Protein AF-A0A2G6C531-F1 (afdb_monomer)

Foldseek 3Di:
DVVVVVLLVVVVVVCVVCVVFKDWPDRFDDPDPDTDTDIDGD

pLDDT: mean 87.4, std 10.51, range [55.81, 94.56]

Structure (mmCIF, N/CA/C/O backbone):
data_AF-A0A2G6C531-F1
#
_entry.id   AF-A0A2G6C531-F1
#
loop_
_atom_site.group_PDB
_atom_site.id
_atom_site.type_symbol
_atom_site.label_atom_id
_atom_site.label_alt_id
_atom_site.label_comp_id
_atom_site.label_asym_id
_atom_site.label_entity_id
_atom_site.label_seq_id
_atom_site.pdbx_PDB_ins_code
_atom_site.Cartn_x
_atom_site.Cartn_y
_atom_site.Cartn_z
_atom_site.occupancy
_atom_site.B_iso_or_equiv
_atom_site.auth_seq_id
_atom_site.auth_comp_id
_atom_site.auth_asym_id
_atom_site.auth_atom_id
_atom_site.pdbx_PDB_model_num
ATOM 1 N N . MET A 1 1 ? 6.279 2.478 -20.688 1.00 56.12 1 MET A N 1
ATOM 2 C CA . MET A 1 1 ? 5.725 3.012 -19.422 1.00 56.12 1 MET A CA 1
ATOM 3 C C . MET A 1 1 ? 4.966 1.968 -18.592 1.00 56.12 1 MET A C 1
ATOM 5 O O . MET A 1 1 ? 4.833 2.196 -17.405 1.00 56.12 1 MET A O 1
ATOM 9 N N . ALA A 1 2 ? 4.625 0.788 -19.128 1.00 55.81 2 ALA A N 1
ATOM 10 C CA . ALA A 1 2 ? 3.865 -0.266 -18.434 1.00 55.81 2 ALA A CA 1
ATOM 11 C C . ALA A 1 2 ? 4.493 -0.875 -17.153 1.00 55.81 2 ALA A C 1
ATOM 13 O O . ALA A 1 2 ? 3.780 -1.428 -16.324 1.00 55.81 2 ALA A O 1
ATOM 14 N N . HIS A 1 3 ? 5.816 -0.795 -16.957 1.00 56.12 3 HIS A N 1
ATOM 15 C CA . HIS A 1 3 ? 6.462 -1.370 -15.761 1.00 56.12 3 HIS A CA 1
ATOM 16 C C . HIS A 1 3 ? 6.285 -0.517 -14.499 1.00 56.12 3 HIS A C 1
ATOM 18 O O . HIS A 1 3 ? 6.425 -1.037 -13.396 1.00 56.12 3 HIS A O 1
ATOM 24 N N . LYS A 1 4 ? 6.011 0.788 -14.650 1.00 58.53 4 LYS A N 1
ATOM 25 C CA . LYS A 1 4 ? 5.729 1.653 -13.498 1.00 58.53 4 LYS A CA 1
ATOM 26 C C . LYS A 1 4 ? 4.360 1.299 -12.920 1.00 58.53 4 LYS A C 1
ATOM 28 O O . LYS A 1 4 ? 4.251 1.125 -11.715 1.00 58.53 4 LYS A O 1
ATOM 33 N N . ASP A 1 5 ? 3.378 1.071 -13.785 1.00 75.56 5 ASP A N 1
ATOM 34 C CA . ASP A 1 5 ? 1.987 0.831 -13.391 1.00 75.56 5 ASP A CA 1
ATOM 35 C C . ASP A 1 5 ? 1.808 -0.484 -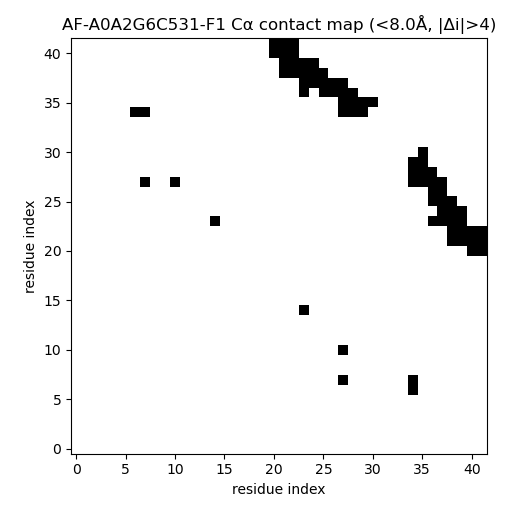12.616 1.00 75.56 5 ASP A C 1
ATOM 37 O O . ASP A 1 5 ? 1.133 -0.497 -11.590 1.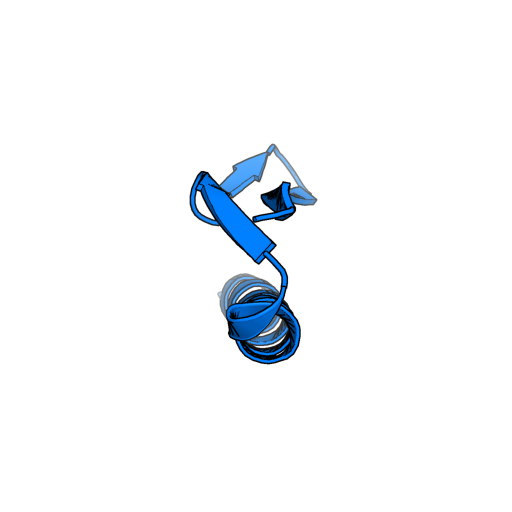00 75.56 5 ASP A O 1
ATOM 41 N N . LEU A 1 6 ? 2.501 -1.561 -13.016 1.00 86.56 6 LEU A N 1
ATOM 42 C CA . LEU A 1 6 ? 2.423 -2.853 -12.318 1.00 86.56 6 LEU A CA 1
ATOM 43 C C . LE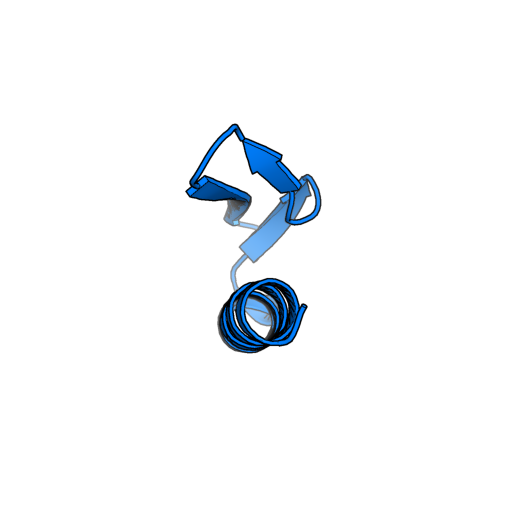U A 1 6 ? 2.952 -2.782 -10.876 1.00 86.56 6 LEU A C 1
ATOM 45 O O . LEU A 1 6 ? 2.387 -3.396 -9.975 1.00 86.56 6 LEU A O 1
ATOM 49 N N . GLY A 1 7 ? 4.033 -2.031 -10.643 1.00 86.81 7 GLY A N 1
ATOM 50 C CA . GLY A 1 7 ? 4.588 -1.862 -9.298 1.00 86.81 7 GLY A CA 1
ATOM 51 C C . GLY A 1 7 ? 3.612 -1.148 -8.364 1.00 86.81 7 GLY A C 1
ATOM 52 O O . GLY A 1 7 ? 3.423 -1.577 -7.227 1.00 86.81 7 GLY A O 1
ATOM 53 N N . TYR A 1 8 ? 2.955 -0.096 -8.859 1.00 89.94 8 TYR A N 1
ATOM 54 C CA . TYR A 1 8 ? 1.928 0.618 -8.101 1.00 89.94 8 TYR A CA 1
ATOM 55 C C . TYR A 1 8 ? 0.698 -0.253 -7.842 1.00 89.94 8 TYR A C 1
ATOM 57 O O . TYR A 1 8 ? 0.215 -0.270 -6.715 1.00 89.94 8 TYR A O 1
ATOM 65 N N . GLU A 1 9 ? 0.239 -1.024 -8.830 1.0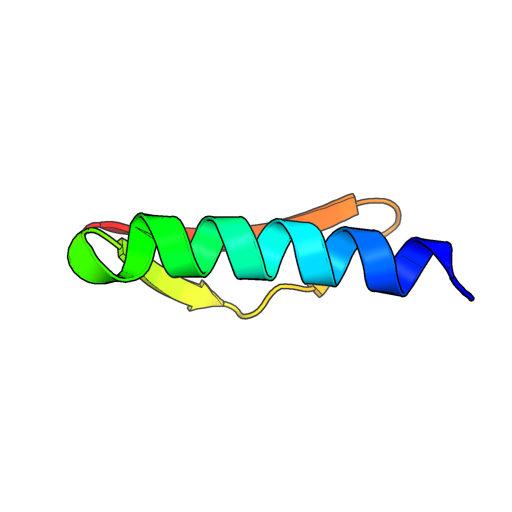0 92.06 9 GLU A N 1
ATOM 66 C CA . GLU A 1 9 ? -0.902 -1.932 -8.664 1.00 92.06 9 GLU A CA 1
ATOM 67 C C . GLU A 1 9 ? -0.630 -3.011 -7.603 1.00 92.06 9 GLU A C 1
ATOM 69 O O . GLU A 1 9 ? -1.484 -3.303 -6.766 1.00 92.06 9 GLU A O 1
ATOM 74 N N . LEU A 1 10 ? 0.576 -3.589 -7.597 1.00 91.94 10 LEU A N 1
ATOM 75 C CA . LEU A 1 10 ? 0.967 -4.577 -6.592 1.00 91.94 10 LEU A CA 1
ATOM 76 C C . LEU A 1 10 ? 0.995 -3.979 -5.186 1.00 91.94 10 LEU A C 1
ATOM 78 O O . LEU A 1 10 ? 0.491 -4.600 -4.252 1.00 91.94 10 LEU A O 1
ATOM 82 N N . ILE A 1 11 ? 1.552 -2.776 -5.030 1.00 92.25 11 ILE A N 1
ATOM 83 C CA . ILE A 1 11 ? 1.567 -2.107 -3.728 1.00 92.25 11 ILE A CA 1
ATOM 84 C C . ILE A 1 11 ? 0.151 -1.769 -3.271 1.00 92.25 11 ILE A C 1
ATOM 86 O O . ILE A 1 11 ? -0.157 -1.971 -2.102 1.00 92.25 11 ILE A O 1
ATOM 90 N N . ASP A 1 12 ? -0.724 -1.327 -4.170 1.00 92.00 12 ASP A N 1
ATOM 91 C CA . ASP A 1 12 ? -2.111 -1.015 -3.827 1.00 92.00 12 ASP A CA 1
ATOM 92 C C . ASP A 1 12 ? -2.857 -2.254 -3.299 1.00 92.00 12 ASP A C 1
ATOM 94 O O . ASP A 1 12 ? -3.543 -2.194 -2.277 1.00 92.00 12 ASP A O 1
ATOM 98 N N . ARG A 1 13 ? -2.622 -3.431 -3.901 1.00 93.88 13 ARG A N 1
ATOM 99 C CA . ARG A 1 13 ? -3.143 -4.712 -3.387 1.00 93.88 13 ARG A CA 1
ATOM 100 C C . ARG A 1 13 ? -2.601 -5.058 -1.996 1.00 93.88 13 ARG A C 1
ATOM 102 O O . ARG A 1 13 ? -3.350 -5.580 -1.168 1.00 93.88 13 ARG A O 1
ATOM 109 N N . VAL A 1 14 ? -1.324 -4.775 -1.729 1.00 92.81 14 VAL A N 1
ATOM 110 C CA . VAL A 1 14 ? -0.706 -5.012 -0.412 1.00 92.81 14 VAL A CA 1
ATOM 111 C C . VAL A 1 14 ? -1.287 -4.068 0.639 1.00 92.81 14 VAL A C 1
ATOM 113 O O . VAL A 1 14 ? -1.675 -4.534 1.703 1.00 92.81 14 VAL A O 1
ATOM 116 N N .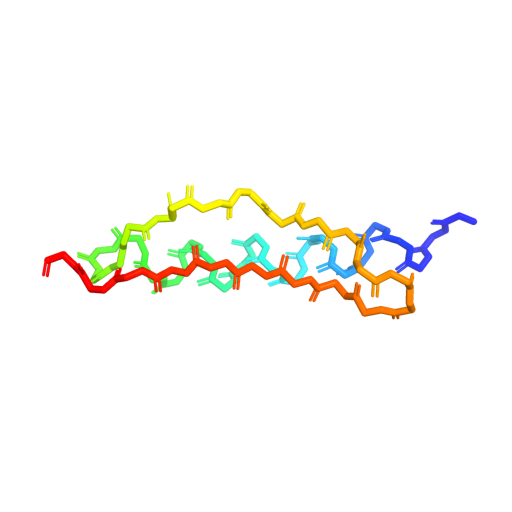 ILE A 1 15 ? -1.408 -2.772 0.334 1.00 92.25 15 ILE A N 1
ATOM 117 C CA . ILE A 1 15 ? -2.021 -1.779 1.231 1.00 92.25 15 ILE A CA 1
ATOM 118 C C . ILE A 1 15 ? -3.440 -2.204 1.589 1.00 92.25 15 ILE A C 1
ATOM 120 O O . ILE A 1 15 ? -3.799 -2.210 2.760 1.00 92.25 15 ILE A O 1
ATOM 124 N N . LYS A 1 16 ? -4.226 -2.601 0.584 1.00 94.12 16 LYS A N 1
ATOM 125 C CA . LYS A 1 16 ? -5.609 -3.026 0.786 1.00 94.12 16 LYS A CA 1
ATOM 126 C C . LYS A 1 16 ? -5.718 -4.268 1.667 1.00 94.12 16 LYS A C 1
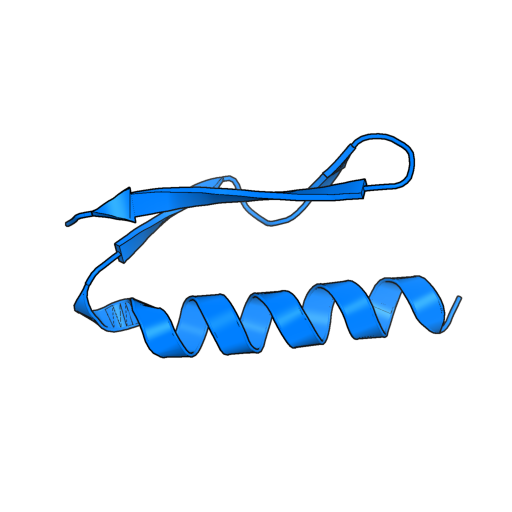ATOM 128 O O . LYS A 1 16 ? -6.606 -4.349 2.498 1.00 94.12 16 LYS A O 1
ATOM 133 N N . SER A 1 17 ? -4.782 -5.207 1.534 1.00 94.56 17 SER A N 1
ATOM 134 C CA . SER A 1 17 ? -4.722 -6.396 2.399 1.00 94.56 17 SER A CA 1
ATOM 135 C C . SER A 1 17 ? -4.345 -6.074 3.851 1.00 94.56 17 SER A C 1
ATOM 137 O O . SER A 1 17 ? -4.527 -6.920 4.717 1.00 94.56 17 SER A O 1
ATOM 139 N N . LEU A 1 18 ? -3.797 -4.884 4.111 1.00 93.06 18 LEU A N 1
ATOM 140 C CA . LEU A 1 18 ? -3.325 -4.436 5.422 1.00 93.06 18 LEU A CA 1
ATOM 141 C C . LEU A 1 18 ? -4.164 -3.276 5.990 1.00 93.06 18 LEU A C 1
ATOM 143 O O . LEU A 1 18 ? -3.765 -2.679 6.986 1.00 93.06 18 LEU A O 1
ATOM 147 N N . GLU A 1 19 ? -5.306 -2.933 5.384 1.00 89.62 19 GLU A N 1
ATOM 148 C CA . GLU A 1 19 ? -6.098 -1.747 5.755 1.00 89.62 19 GLU A CA 1
ATOM 149 C C . GLU A 1 19 ? -6.647 -1.795 7.193 1.00 89.62 19 GLU A C 1
ATOM 151 O O . GLU A 1 19 ? -6.809 -0.761 7.858 1.00 89.62 19 GLU A O 1
ATOM 156 N N . ASP A 1 20 ? -6.882 -3.002 7.703 1.00 93.38 20 ASP A N 1
ATOM 157 C CA . ASP A 1 20 ? -7.383 -3.229 9.054 1.00 93.38 20 ASP A CA 1
ATOM 158 C C . ASP A 1 20 ? -6.283 -3.129 10.116 1.00 93.38 20 ASP A C 1
ATOM 160 O O . ASP A 1 20 ? -6.547 -2.598 11.196 1.00 93.38 20 ASP A O 1
ATOM 164 N N . ASP A 1 21 ? -5.044 -3.497 9.782 1.00 93.25 21 ASP A N 1
ATOM 165 C CA . ASP A 1 21 ? -3.934 -3.631 10.737 1.00 93.25 21 ASP A CA 1
ATOM 166 C C . ASP A 1 21 ? -2.891 -2.504 10.650 1.00 93.25 21 ASP A C 1
ATOM 168 O O . ASP A 1 21 ? -2.127 -2.275 11.594 1.00 93.25 21 ASP A O 1
ATOM 172 N N . ALA A 1 22 ? -2.840 -1.781 9.529 1.00 92.69 22 ALA A N 1
ATOM 173 C CA . ALA A 1 22 ? -1.795 -0.808 9.243 1.00 92.69 22 ALA A CA 1
ATOM 174 C C . ALA A 1 22 ? -2.340 0.547 8.775 1.00 92.69 22 ALA A C 1
ATOM 176 O O . ALA A 1 22 ? -3.384 0.658 8.135 1.00 92.69 22 ALA A O 1
ATOM 177 N N . ILE A 1 23 ? -1.583 1.603 9.075 1.00 93.06 23 ILE A N 1
ATOM 178 C CA . ILE A 1 23 ? -1.806 2.959 8.568 1.00 93.06 23 ILE A CA 1
ATOM 179 C C . ILE A 1 23 ? -0.678 3.294 7.593 1.00 93.06 23 ILE A C 1
ATOM 181 O O . ILE A 1 23 ? 0.504 3.126 7.906 1.00 93.06 23 ILE A O 1
ATOM 185 N N . VAL A 1 24 ? -1.038 3.797 6.411 1.00 92.38 24 VAL A N 1
ATOM 186 C CA . VAL A 1 24 ? -0.074 4.292 5.420 1.00 92.38 24 VAL A CA 1
ATOM 187 C C . VAL A 1 24 ? 0.417 5.676 5.842 1.00 92.38 24 VAL A C 1
ATOM 189 O O . VAL A 1 24 ? -0.345 6.640 5.810 1.00 92.38 24 VAL A O 1
ATOM 192 N N . GLU A 1 25 ? 1.692 5.789 6.222 1.00 91.31 25 GLU A N 1
ATOM 193 C CA . GLU A 1 25 ? 2.298 7.074 6.606 1.00 91.31 25 GLU A CA 1
ATOM 194 C C . GLU A 1 25 ? 2.759 7.875 5.387 1.00 91.31 25 GLU A C 1
ATOM 196 O O . GLU A 1 25 ? 2.601 9.095 5.332 1.00 91.31 25 GLU A O 1
ATOM 201 N N . GLN A 1 26 ? 3.326 7.192 4.390 1.00 89.25 26 GL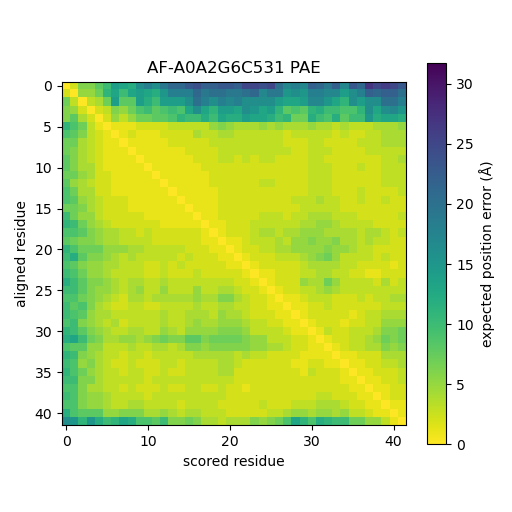N A N 1
ATOM 202 C CA . GLN A 1 26 ? 3.780 7.811 3.148 1.00 89.25 26 GLN A CA 1
ATOM 203 C C . GLN A 1 26 ? 3.249 7.040 1.953 1.00 89.25 26 GLN A C 1
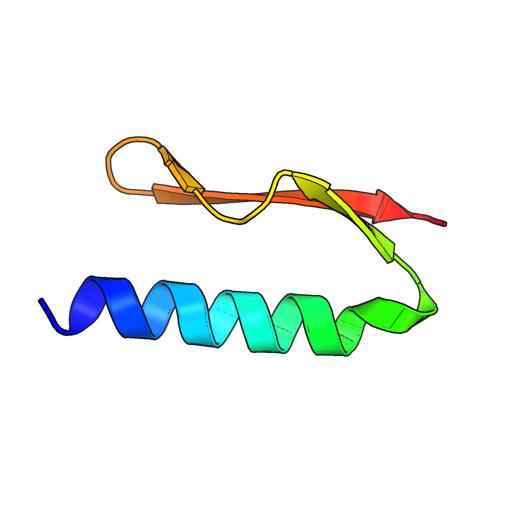ATOM 205 O O . GLN A 1 26 ? 3.313 5.813 1.906 1.00 89.25 26 GLN A O 1
ATOM 210 N N . LYS A 1 27 ? 2.753 7.778 0.959 1.00 87.88 27 LYS A N 1
ATOM 211 C CA . LYS A 1 27 ? 2.289 7.184 -0.294 1.00 87.88 27 LYS A CA 1
ATOM 212 C C . LYS A 1 27 ? 3.449 6.488 -1.022 1.00 87.88 27 LYS A C 1
ATOM 214 O O . LYS A 1 27 ? 4.588 6.947 -0.908 1.00 87.88 27 LYS A O 1
ATOM 219 N N . PRO A 1 28 ? 3.167 5.433 -1.808 1.00 91.19 28 PRO A N 1
ATOM 220 C CA . PRO A 1 28 ? 4.187 4.762 -2.602 1.00 91.19 28 PRO A CA 1
ATOM 221 C C . PRO A 1 28 ? 4.913 5.753 -3.516 1.00 91.19 28 PRO A C 1
ATOM 223 O O . PRO A 1 28 ? 4.277 6.502 -4.262 1.00 91.19 28 PRO A O 1
ATOM 226 N N . GLN A 1 29 ? 6.242 5.750 -3.481 1.00 90.56 29 GLN A N 1
ATOM 227 C CA . GLN A 1 29 ? 7.065 6.640 -4.296 1.00 90.56 29 GLN A CA 1
ATOM 228 C C . GLN A 1 29 ? 8.311 5.937 -4.824 1.00 90.56 29 GLN A C 1
ATOM 230 O O . GLN A 1 29 ? 8.887 5.060 -4.178 1.00 90.56 29 GLN A O 1
ATOM 235 N N . MET A 1 30 ? 8.727 6.327 -6.027 1.00 90.31 30 MET A N 1
ATOM 236 C CA . MET A 1 30 ? 9.951 5.815 -6.631 1.00 90.31 30 MET A CA 1
ATOM 237 C C . MET A 1 30 ? 11.164 6.434 -5.934 1.00 90.31 30 MET A C 1
ATOM 239 O O . MET A 1 30 ? 11.389 7.638 -6.026 1.00 90.31 30 MET A O 1
ATOM 243 N N . SER A 1 31 ? 11.975 5.601 -5.294 1.00 89.00 31 SER A N 1
ATOM 244 C CA . SER A 1 31 ? 13.311 5.943 -4.817 1.00 89.00 31 SER A CA 1
ATOM 245 C C . SER A 1 31 ? 14.334 5.325 -5.770 1.00 89.00 31 SER A C 1
ATOM 247 O O . SER A 1 31 ? 14.698 4.150 -5.678 1.00 89.00 31 SER A O 1
ATOM 249 N N . GLY A 1 32 ? 14.727 6.099 -6.784 1.00 88.19 32 GLY A N 1
ATOM 250 C CA . GLY A 1 32 ? 15.599 5.629 -7.859 1.00 88.19 32 GLY A CA 1
ATOM 251 C C . GLY A 1 32 ? 14.954 4.510 -8.683 1.00 88.19 32 GLY A C 1
ATOM 252 O O . GLY A 1 32 ? 14.019 4.748 -9.447 1.00 88.19 32 GLY A O 1
ATOM 253 N N . ARG A 1 33 ? 15.480 3.285 -8.552 1.00 88.75 33 ARG A N 1
ATOM 254 C CA . ARG A 1 33 ? 14.989 2.085 -9.259 1.00 88.75 33 ARG A CA 1
ATOM 255 C C . ARG A 1 33 ? 14.023 1.243 -8.422 1.00 88.75 33 ARG A C 1
ATOM 257 O O . ARG A 1 33 ? 13.540 0.226 -8.912 1.00 88.75 33 ARG A O 1
ATOM 264 N N . ASN A 1 34 ? 13.747 1.660 -7.191 1.00 89.38 34 ASN A N 1
ATOM 265 C CA . ASN A 1 34 ? 12.902 0.952 -6.241 1.00 89.38 34 ASN A CA 1
ATOM 266 C C . ASN A 1 34 ? 11.608 1.735 -6.021 1.00 89.38 34 ASN A C 1
ATOM 268 O O . ASN A 1 34 ? 11.618 2.963 -6.026 1.00 89.38 34 ASN A O 1
ATOM 272 N N . LEU A 1 35 ? 10.504 1.024 -5.810 1.00 90.00 35 LEU A N 1
ATOM 273 C CA . LEU A 1 35 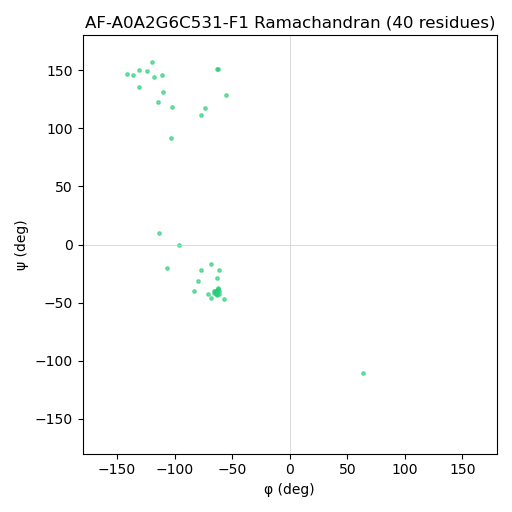? 9.249 1.609 -5.358 1.00 90.00 35 LEU A CA 1
ATOM 274 C C . LEU A 1 35 ? 9.114 1.314 -3.863 1.00 90.00 35 LEU A C 1
ATOM 276 O O . LEU A 1 35 ? 9.098 0.149 -3.469 1.00 90.00 35 LEU A O 1
ATOM 280 N N . SER A 1 36 ? 9.061 2.364 -3.048 1.00 91.25 36 SER A N 1
ATOM 281 C CA . SER A 1 36 ? 9.055 2.259 -1.588 1.00 91.25 36 SER A CA 1
ATOM 282 C C . SER A 1 36 ? 7.760 2.821 -1.011 1.00 91.25 36 SER A C 1
ATOM 284 O O . SER A 1 36 ? 7.240 3.823 -1.502 1.00 91.25 36 SER A O 1
ATOM 286 N N . ILE A 1 37 ? 7.266 2.192 0.054 1.00 91.25 37 ILE A N 1
ATOM 287 C CA . ILE A 1 37 ? 6.124 2.633 0.861 1.00 91.25 37 ILE A CA 1
ATOM 288 C C . ILE A 1 37 ? 6.470 2.474 2.347 1.00 91.25 37 ILE A C 1
ATOM 290 O O . ILE A 1 37 ? 7.168 1.532 2.722 1.00 91.25 37 ILE A O 1
ATOM 294 N N . THR A 1 38 ? 5.970 3.384 3.183 1.00 93.12 38 THR A N 1
ATOM 295 C CA . THR A 1 38 ? 6.102 3.317 4.642 1.00 93.12 38 THR A CA 1
ATOM 296 C C . THR A 1 38 ? 4.729 3.125 5.271 1.00 93.12 38 THR A C 1
ATOM 298 O O . THR A 1 38 ? 3.823 3.939 5.068 1.00 93.12 38 THR A O 1
ATOM 301 N N . ILE A 1 39 ? 4.595 2.044 6.036 1.00 92.56 39 ILE A N 1
ATOM 302 C CA . ILE A 1 39 ? 3.405 1.711 6.818 1.00 92.56 39 ILE A CA 1
ATOM 303 C C . ILE A 1 39 ? 3.797 1.527 8.284 1.00 92.56 39 ILE A C 1
ATOM 305 O O . ILE A 1 39 ? 4.904 1.076 8.582 1.00 92.56 39 ILE A O 1
ATOM 309 N N . ARG A 1 40 ? 2.875 1.845 9.188 1.00 94.06 40 ARG A N 1
ATOM 310 C CA . ARG A 1 40 ? 2.980 1.566 10.626 1.00 94.06 40 ARG A CA 1
ATOM 311 C C . ARG A 1 40 ? 1.823 0.672 11.056 1.00 94.06 40 ARG A C 1
ATOM 313 O O . ARG A 1 40 ? 0.781 0.705 10.404 1.00 94.06 40 ARG A O 1
ATOM 320 N N . SER A 1 41 ? 1.962 -0.068 12.156 1.00 90.75 41 SER A N 1
ATOM 321 C CA . SER A 1 41 ? 0.778 -0.674 12.781 1.00 90.75 41 SER A CA 1
ATOM 322 C C . SER A 1 41 ? -0.165 0.426 13.272 1.00 90.75 41 SER A C 1
ATOM 324 O O . SER A 1 41 ? 0.298 1.522 13.624 1.00 90.75 41 SER A O 1
ATOM 326 N N . LYS A 1 42 ? -1.466 0.130 13.301 1.00 83.12 42 LYS A N 1
ATOM 327 C CA . LYS A 1 42 ? -2.414 0.926 14.091 1.00 83.12 42 LYS A CA 1
ATOM 328 C C . LYS A 1 42 ? -2.006 0.981 15.565 1.00 83.12 42 LYS A C 1
ATOM 330 O O . LYS A 1 42 ? -1.284 0.062 16.026 1.00 83.12 42 LYS A O 1
#

Sequence (42 aa):
MAHKDLGYELIDRVIKSLEDDAIVEQKPQMSGRNLSITIRSK

Solvent-accessible surface area (backbone atoms only — not comparable to full-atom values): 2640 Å² total; per-residue (Å²): 118,71,74,60,55,53,55,53,52,54,49,51,55,52,51,63,76,33,57,90,56,38,43,79,78,42,76,77,42,73,59,86,95,42,79,46,69,46,70,42,71,109

Mean predicted aligned error: 4.45 Å

Radius of gyration: 10.85 Å; Cα contacts (8 Å, |Δi|>4): 37; chains: 1; bounding box: 23×14×34 Å

Secondary structure (DSSP, 8-state):
-HHHHHHHHHHHHHHHHTTTTEEEEEEEEEETTEEEEEEEE-

Nearest PDB structures (foldseek):
  1tig-assembly1_A  TM=9.587E-01  e=2.838E-02  Geobacillus stearothermophilus
  5lmr-assembly1_X  TM=9.448E-01  e=6.047E-02  Thermus thermophilus HB8
  2m71-assembly1_A  TM=8.995E-01  e=4.758E-01  Campylobacter jejuni
  3p9a-assembly1_G  TM=4.164E-01  e=9.152E+00  Lederbergvirus P22